Protein AF-M6VGV9-F1 (afdb_monomer)

Secondary structure (DSSP, 8-state):
-------HHHHHHHHHHHS--HHHHHHHHHHHHHHHHTT-HHHHHHHHHHTT-HHHHHHHHHIIIIIS--HHHHHHHHHHHT-HHHHHHHHHHHHHHHHHHH-GGGG-PPP--TTSPP--S--PPPGGG----HHHHHHHHHHHHHTT---

Sequence (151 aa):
MIFFHFSLAQIRKMSESLSMDSKEKAEIIREGNRAFNEGDIRKARDLFIKAEYKDGLIRLGDHFMYEKKMPLLAYGYYKKAGYQKRIDEIFQRMIWAFSQWIGADKFKAQPVDPTAEVPSTPSFPDVSEFQIHPLLRQTALDILKKRGIQI

Foldseek 3Di:
DDDDDDDPVRVVVVVVVVPPDPVNLVVLQVVLVVCVVVVVLVSNVVSCVSSLPLVSLQVNLCCCVPVVVNNVVSLVSCVSSVVVVSVVVSVVVVVVVVCVVVDVVVPPPDPPDPPDDPPPDDPDPDPVPDDDDPVNVVVVVVVCVVVVHDD

Structure (mmCIF, N/CA/C/O backbone):
data_AF-M6VGV9-F1
#
_entry.id   AF-M6VGV9-F1
#
loop_
_atom_site.group_PDB
_atom_site.id
_atom_site.type_symbol
_atom_site.label_atom_id
_atom_site.label_alt_id
_atom_site.label_comp_id
_atom_site.label_asym_id
_atom_site.label_entity_id
_atom_site.label_seq_id
_atom_site.pdbx_PDB_ins_code
_atom_site.Cartn_x
_atom_site.Cartn_y
_atom_site.Cartn_z
_atom_site.occupancy
_atom_site.B_iso_or_equiv
_atom_site.auth_seq_id
_atom_site.auth_comp_id
_atom_site.auth_asym_id
_atom_site.auth_atom_id
_atom_site.pdbx_PDB_model_num
ATOM 1 N N . MET A 1 1 ? -37.573 18.551 -11.737 1.00 37.66 1 MET A N 1
ATOM 2 C CA . MET A 1 1 ? -36.315 18.622 -10.960 1.00 37.66 1 MET A CA 1
ATOM 3 C C . MET A 1 1 ? -36.676 18.747 -9.492 1.00 37.66 1 MET A C 1
ATOM 5 O O . MET A 1 1 ? -37.223 19.771 -9.111 1.00 37.66 1 MET A O 1
ATOM 9 N N . ILE A 1 2 ? -36.458 17.700 -8.695 1.00 39.69 2 ILE A N 1
ATOM 10 C CA . ILE A 1 2 ? -36.692 17.735 -7.245 1.00 39.69 2 ILE A CA 1
ATOM 11 C C . ILE A 1 2 ? -35.384 18.202 -6.601 1.00 39.69 2 ILE A C 1
ATOM 13 O O . ILE A 1 2 ? -34.389 17.482 -6.644 1.00 39.69 2 ILE A O 1
ATOM 17 N N . PHE A 1 3 ? -35.366 19.418 -6.057 1.00 42.91 3 PHE A N 1
ATOM 18 C CA . PHE A 1 3 ? -34.245 19.917 -5.264 1.00 42.91 3 PHE A CA 1
ATOM 19 C C . PHE A 1 3 ? -34.442 19.482 -3.811 1.00 42.91 3 PHE A C 1
ATOM 21 O O . PHE A 1 3 ? -35.328 19.982 -3.122 1.00 42.91 3 PHE A O 1
ATOM 28 N N . PHE A 1 4 ? -33.617 18.547 -3.340 1.00 53.31 4 PHE A N 1
ATOM 29 C CA . PHE A 1 4 ? -33.514 18.244 -1.915 1.00 53.31 4 PHE A CA 1
ATOM 30 C C . PHE A 1 4 ? -32.811 19.409 -1.210 1.00 53.31 4 PHE A C 1
ATOM 32 O O . PHE A 1 4 ? -31.612 19.622 -1.384 1.00 53.31 4 PHE A O 1
ATOM 39 N N . HIS A 1 5 ? -33.566 20.181 -0.432 1.00 56.75 5 HIS A N 1
ATOM 40 C CA . HIS A 1 5 ? -33.044 21.267 0.392 1.00 56.75 5 HIS A CA 1
ATOM 41 C C . HIS A 1 5 ? -32.612 20.688 1.748 1.00 56.75 5 HIS A C 1
ATOM 43 O O . HIS A 1 5 ? -33.437 20.485 2.636 1.00 56.75 5 HIS A O 1
ATOM 49 N N . PHE A 1 6 ? -31.327 20.359 1.901 1.00 61.72 6 PHE A N 1
ATOM 50 C CA . PHE A 1 6 ? -30.774 19.942 3.192 1.00 61.72 6 PHE A CA 1
ATOM 51 C C . PHE A 1 6 ? -30.272 21.160 3.976 1.00 61.72 6 PHE A C 1
ATOM 53 O O . PHE A 1 6 ? -29.516 21.978 3.458 1.00 61.72 6 PHE A O 1
ATOM 60 N N . SER A 1 7 ? -30.688 21.269 5.240 1.00 75.88 7 SER A N 1
ATOM 61 C CA . SER A 1 7 ? -30.245 22.326 6.158 1.00 75.88 7 SER A CA 1
ATOM 62 C C . SER A 1 7 ? -28.753 22.189 6.496 1.00 75.88 7 SER A C 1
ATOM 64 O O . SER A 1 7 ? -28.256 21.078 6.692 1.00 75.88 7 SER A O 1
ATOM 66 N N . LEU A 1 8 ? -28.041 23.316 6.645 1.00 64.94 8 LEU A N 1
ATOM 67 C CA . LEU A 1 8 ? -26.628 23.366 7.058 1.00 64.94 8 LEU A CA 1
ATOM 68 C C . LEU A 1 8 ? -26.349 22.591 8.360 1.00 64.94 8 LEU A C 1
ATOM 70 O O . LEU A 1 8 ? -25.294 21.975 8.494 1.00 64.94 8 LEU A O 1
ATOM 74 N N . ALA A 1 9 ? -27.301 22.563 9.298 1.00 67.38 9 ALA A N 1
ATOM 75 C CA . ALA A 1 9 ? -27.181 21.779 10.531 1.00 67.38 9 ALA A CA 1
ATOM 76 C C . ALA A 1 9 ? -27.208 20.262 10.265 1.00 67.38 9 ALA A C 1
ATOM 78 O O . ALA A 1 9 ? -26.527 19.488 10.934 1.00 67.38 9 ALA A O 1
ATOM 79 N N . GLN A 1 10 ? -27.962 19.841 9.250 1.00 60.53 10 GLN A N 1
ATOM 80 C CA . GLN A 1 10 ? -28.111 18.447 8.836 1.00 60.53 10 GLN A CA 1
ATOM 81 C C . GLN A 1 10 ? -26.867 17.959 8.083 1.00 60.53 10 GLN A C 1
ATOM 83 O O . GLN A 1 10 ? -26.394 16.853 8.330 1.00 60.53 10 GLN A O 1
ATOM 88 N N . ILE A 1 11 ? -26.272 18.829 7.260 1.00 63.31 11 ILE A N 1
ATOM 89 C CA . ILE A 1 11 ? -24.979 18.593 6.599 1.00 63.31 11 ILE A CA 1
ATOM 90 C C . ILE A 1 11 ? -23.855 18.479 7.641 1.00 63.31 11 ILE A C 1
ATOM 92 O O . ILE A 1 11 ? -23.038 17.561 7.575 1.00 63.31 11 ILE A O 1
ATOM 96 N N . ARG A 1 12 ? -23.841 19.360 8.651 1.00 61.09 12 ARG A N 1
ATOM 97 C CA . ARG A 1 12 ? -22.831 19.352 9.720 1.00 61.09 12 ARG A CA 1
ATOM 98 C C . ARG A 1 12 ? -22.923 18.103 10.604 1.00 61.09 12 ARG A C 1
ATOM 100 O O . ARG A 1 12 ? -21.901 17.472 10.850 1.00 61.09 12 ARG A O 1
ATOM 107 N N . LYS A 1 13 ? -24.134 17.676 10.976 1.00 56.91 13 LYS A N 1
ATOM 108 C CA . LYS A 1 13 ? -24.366 16.430 11.730 1.00 56.91 13 LYS A CA 1
ATOM 109 C C . LYS A 1 13 ? -23.975 15.174 10.933 1.00 56.91 13 LYS A C 1
ATOM 111 O O . LYS A 1 13 ? -23.451 14.224 11.506 1.00 56.91 13 LYS A O 1
ATOM 116 N N . MET A 1 14 ? -24.156 15.185 9.608 1.00 56.84 14 MET A N 1
ATOM 117 C CA . MET A 1 14 ? -23.617 14.147 8.716 1.00 56.84 14 MET A CA 1
ATOM 118 C C . MET A 1 14 ? -22.083 14.160 8.682 1.00 56.84 14 MET A C 1
ATOM 120 O O . MET A 1 14 ? -21.478 13.095 8.739 1.00 56.84 14 MET A O 1
ATOM 124 N N . SER A 1 15 ? -21.438 15.331 8.660 1.00 55.16 15 SER A N 1
ATOM 125 C CA . SER A 1 15 ? -19.969 15.423 8.721 1.00 55.16 15 SER A CA 1
ATOM 126 C C . SER A 1 15 ? -19.373 15.007 10.073 1.00 55.16 15 SER A C 1
ATOM 128 O O . SER A 1 15 ? -18.329 14.366 10.093 1.00 55.16 15 SER A O 1
ATOM 130 N N . GLU A 1 16 ? -20.057 15.274 11.190 1.00 51.00 16 GLU A N 1
ATOM 131 C CA . GLU A 1 16 ? -19.659 14.786 12.522 1.00 51.00 16 GLU A CA 1
ATOM 132 C C . GLU A 1 16 ? -19.812 13.265 12.646 1.00 51.00 16 GLU A C 1
ATOM 134 O O . GLU A 1 16 ? -18.984 12.624 13.281 1.00 51.00 16 GLU A O 1
ATOM 139 N N . SER A 1 17 ? -20.798 12.657 11.970 1.00 50.47 17 SER A N 1
ATOM 140 C CA . SER A 1 17 ? -20.890 11.189 11.863 1.00 50.47 17 SER A CA 1
ATOM 141 C C . SER A 1 17 ? -19.785 10.561 10.999 1.00 50.47 17 SER A C 1
ATOM 143 O O . SER A 1 17 ? -19.545 9.359 11.087 1.00 50.47 17 SER A O 1
ATOM 145 N N . LEU A 1 18 ? -19.109 11.363 10.166 1.00 55.31 18 LEU A N 1
ATOM 146 C CA . LEU A 1 18 ? -18.005 10.925 9.305 1.00 55.31 18 LEU A CA 1
ATOM 147 C C . LEU A 1 18 ? -16.634 11.046 9.987 1.00 55.31 18 LEU A C 1
ATOM 149 O O . LEU A 1 18 ? -15.687 10.391 9.550 1.00 55.31 18 LEU A O 1
ATOM 153 N N . SER A 1 19 ? -16.505 11.828 11.064 1.00 59.38 19 SER A N 1
ATOM 154 C CA . SER A 1 19 ? -15.307 11.803 11.904 1.00 59.38 19 SER A CA 1
ATOM 155 C C . SER A 1 19 ? -15.465 10.721 12.969 1.00 59.38 19 SER A C 1
ATOM 157 O O . SER A 1 19 ? -16.077 10.957 14.008 1.00 59.38 19 SER A O 1
ATOM 159 N N . MET A 1 20 ? -14.929 9.526 12.700 1.00 69.56 20 MET A N 1
ATOM 160 C CA . MET A 1 20 ? -14.803 8.474 13.715 1.00 69.56 20 MET A CA 1
ATOM 161 C C . MET A 1 20 ? -14.223 9.046 15.014 1.00 69.56 20 MET A C 1
ATOM 163 O O . MET A 1 20 ? -13.218 9.765 14.975 1.00 69.56 20 MET A O 1
ATOM 167 N N . ASP A 1 21 ? -14.810 8.671 16.151 1.00 81.50 21 ASP A N 1
ATOM 168 C CA . ASP A 1 21 ? -14.255 9.018 17.454 1.00 81.50 21 ASP A CA 1
ATOM 169 C C . ASP A 1 21 ? -12.827 8.462 17.583 1.00 81.50 21 ASP A C 1
ATOM 171 O O . ASP A 1 21 ? -12.512 7.355 17.133 1.00 81.50 21 ASP A O 1
ATOM 175 N N . SER A 1 22 ? -11.934 9.239 18.195 1.00 86.56 22 SER A N 1
ATOM 176 C CA . SER A 1 22 ? -10.513 8.891 18.313 1.00 86.56 22 SER A CA 1
ATOM 177 C C . SER A 1 22 ? -10.320 7.564 19.059 1.00 86.56 22 SER A C 1
ATOM 179 O O . SER A 1 22 ? -9.450 6.760 18.706 1.00 86.56 22 SER A O 1
ATOM 181 N N . LYS A 1 23 ? -11.182 7.289 20.048 1.00 90.88 23 LYS A N 1
ATOM 182 C CA . LYS A 1 23 ? -11.175 6.030 20.796 1.00 90.88 23 LYS A CA 1
ATOM 183 C C . LYS A 1 23 ? -11.631 4.856 19.931 1.00 90.88 23 LYS A C 1
ATOM 185 O O . LYS A 1 23 ? -10.945 3.837 19.897 1.00 90.88 23 LYS A O 1
ATOM 190 N N . GLU A 1 24 ? -12.717 5.022 19.178 1.00 93.00 24 GLU A N 1
ATOM 191 C CA . GLU A 1 24 ? -13.196 4.006 18.232 1.00 93.00 24 GLU A CA 1
ATOM 192 C C . GLU A 1 24 ? -12.118 3.685 17.186 1.00 93.00 24 GLU A C 1
ATOM 194 O O . GLU A 1 24 ? -11.806 2.523 16.926 1.00 93.00 24 GLU A O 1
ATOM 199 N N . LYS A 1 25 ? -11.455 4.711 16.637 1.00 94.50 25 LYS A N 1
ATOM 200 C CA . LYS A 1 25 ? -10.343 4.529 15.695 1.00 94.50 25 LYS A CA 1
ATOM 201 C C . LYS A 1 25 ? -9.191 3.737 16.311 1.00 94.50 25 LYS A C 1
ATOM 203 O O . LYS A 1 25 ? -8.648 2.848 15.654 1.00 94.50 25 LYS A O 1
ATOM 208 N N . ALA A 1 26 ? -8.829 4.018 17.562 1.00 96.12 26 ALA A N 1
ATOM 209 C CA . ALA A 1 26 ? -7.786 3.276 18.264 1.00 96.12 26 ALA A CA 1
ATOM 210 C C . ALA A 1 26 ? -8.163 1.798 18.484 1.00 96.12 26 ALA A C 1
ATOM 212 O O . ALA A 1 26 ? -7.312 0.919 18.330 1.00 96.12 26 ALA A O 1
ATOM 213 N N . GLU A 1 27 ? -9.425 1.508 18.803 1.00 97.12 27 GLU A N 1
ATOM 214 C CA . GLU A 1 27 ? -9.932 0.139 18.951 1.00 97.12 27 GLU A CA 1
ATOM 215 C C . GLU A 1 27 ? -9.893 -0.627 17.619 1.00 97.12 27 GLU A C 1
ATOM 217 O O . GLU A 1 27 ? -9.372 -1.745 17.576 1.00 97.12 27 GLU A O 1
ATOM 222 N N . ILE A 1 28 ? -10.315 0.003 16.515 1.00 97.56 28 ILE A N 1
ATOM 223 C CA . ILE A 1 28 ? -10.219 -0.580 15.166 1.00 97.56 28 ILE A CA 1
ATOM 224 C C . ILE A 1 28 ? -8.766 -0.874 14.786 1.00 97.56 28 ILE A C 1
ATOM 226 O O . ILE A 1 28 ? -8.474 -1.942 14.247 1.00 97.56 28 ILE A O 1
ATOM 230 N N . ILE A 1 29 ? -7.836 0.038 15.086 1.00 98.00 29 ILE A N 1
ATOM 231 C CA . ILE A 1 29 ? -6.408 -0.169 14.812 1.00 98.00 29 ILE A CA 1
ATOM 232 C C . ILE A 1 29 ? -5.861 -1.357 15.612 1.00 98.00 29 ILE A C 1
ATOM 234 O O . ILE A 1 29 ? -5.129 -2.179 15.060 1.00 98.00 29 ILE A O 1
ATOM 238 N N . ARG A 1 30 ? -6.226 -1.491 16.894 1.00 98.31 30 ARG A N 1
ATOM 239 C CA . ARG A 1 30 ? -5.800 -2.628 17.730 1.00 98.31 30 ARG A CA 1
ATOM 240 C C . ARG A 1 30 ? -6.317 -3.957 17.189 1.00 98.31 30 ARG A C 1
ATOM 242 O O . ARG A 1 30 ? -5.543 -4.908 17.102 1.00 98.31 30 ARG A O 1
ATOM 249 N N . GLU A 1 31 ? -7.588 -4.011 16.801 1.00 98.50 31 GLU A N 1
ATOM 250 C CA . GLU A 1 31 ? -8.176 -5.202 16.183 1.00 98.50 31 GLU A CA 1
ATOM 251 C C . GLU A 1 31 ? -7.509 -5.526 14.841 1.00 98.50 31 GLU A C 1
ATOM 253 O O . GLU A 1 31 ? -7.183 -6.681 14.581 1.00 98.50 31 GLU A O 1
ATOM 258 N N . GLY A 1 32 ? -7.231 -4.512 14.016 1.00 98.50 32 GLY A N 1
ATOM 259 C CA . GLY A 1 32 ? -6.545 -4.691 12.736 1.00 98.50 32 GLY A CA 1
ATOM 260 C C . GLY A 1 32 ? -5.129 -5.235 12.910 1.00 98.50 32 GLY A C 1
ATOM 261 O O . GLY A 1 32 ? -4.725 -6.151 12.198 1.00 98.50 32 GLY A O 1
ATOM 262 N N . ASN A 1 33 ? -4.397 -4.728 13.904 1.00 98.62 33 ASN A N 1
ATOM 263 C CA . ASN A 1 33 ? -3.059 -5.212 14.237 1.00 98.62 33 ASN A CA 1
ATOM 264 C C . ASN A 1 33 ? -3.080 -6.665 14.724 1.00 98.62 33 ASN A C 1
ATOM 266 O O . ASN A 1 33 ? -2.222 -7.447 14.319 1.00 98.62 33 ASN A O 1
ATOM 270 N N . ARG A 1 34 ? -4.063 -7.036 15.554 1.00 98.69 34 ARG A N 1
ATOM 271 C CA . ARG A 1 34 ? -4.270 -8.424 15.988 1.00 98.69 34 ARG A CA 1
ATOM 272 C C . ARG A 1 34 ? -4.549 -9.336 14.793 1.00 98.69 34 ARG A C 1
ATOM 274 O O . ARG A 1 34 ? -3.797 -10.283 14.591 1.00 98.69 34 ARG A O 1
ATOM 281 N N . ALA A 1 35 ? -5.536 -8.996 13.963 1.00 98.69 35 ALA A N 1
ATOM 282 C CA . ALA A 1 35 ? -5.888 -9.774 12.776 1.00 98.69 35 ALA A CA 1
ATOM 283 C C . ALA A 1 35 ? -4.693 -9.950 11.822 1.00 98.69 35 ALA A C 1
ATOM 285 O O . ALA A 1 35 ? -4.461 -11.041 11.310 1.00 98.69 35 ALA A O 1
ATOM 286 N N . PHE A 1 36 ? -3.888 -8.898 11.625 1.00 98.50 36 PHE A N 1
ATOM 287 C CA . PHE A 1 36 ? -2.687 -8.980 10.795 1.00 98.50 36 PHE A CA 1
ATOM 288 C C . PHE A 1 36 ? -1.667 -9.963 11.375 1.00 98.50 36 PHE A C 1
ATOM 290 O O . PHE A 1 36 ? -1.120 -10.783 10.644 1.00 98.50 36 PHE A O 1
ATOM 297 N N . ASN A 1 37 ? -1.409 -9.886 12.683 1.00 98.19 37 ASN A N 1
ATOM 298 C CA . ASN A 1 37 ? -0.451 -10.762 13.358 1.00 98.19 37 ASN A CA 1
ATOM 299 C C . ASN A 1 37 ? -0.913 -12.231 13.372 1.00 98.19 37 ASN A C 1
ATOM 301 O O . ASN A 1 37 ? -0.078 -13.128 13.347 1.00 98.19 37 ASN A O 1
ATOM 305 N N . GLU A 1 38 ? -2.224 -12.474 13.376 1.00 98.25 38 GLU A N 1
ATOM 306 C CA . GLU A 1 38 ? -2.837 -13.806 13.255 1.00 98.25 38 GLU A CA 1
ATOM 307 C C . GLU A 1 38 ? -2.844 -14.337 11.807 1.00 98.25 38 GLU A C 1
ATOM 309 O O . GLU A 1 38 ? -3.191 -15.491 11.569 1.00 98.25 38 GLU A O 1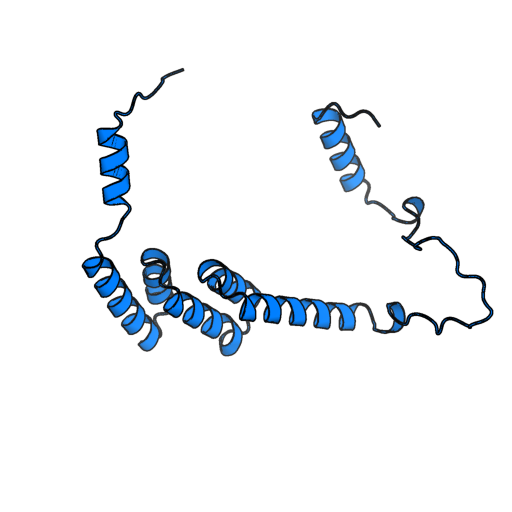
ATOM 314 N N . GLY A 1 39 ? -2.456 -13.514 10.828 1.00 97.50 39 GLY A N 1
ATOM 315 C CA . GLY A 1 39 ? -2.452 -13.874 9.410 1.00 97.50 39 GLY A CA 1
ATOM 316 C C . GLY A 1 39 ? -3.802 -13.700 8.707 1.00 97.50 39 GLY A C 1
ATOM 317 O O . GLY A 1 39 ? -3.908 -14.001 7.515 1.00 97.50 39 GLY A O 1
ATOM 318 N N . ASP A 1 40 ? -4.823 -13.158 9.378 1.00 98.31 40 ASP A N 1
ATOM 319 C CA . ASP A 1 40 ? -6.081 -12.758 8.742 1.00 98.31 40 ASP A CA 1
ATOM 320 C C . ASP A 1 40 ? -5.916 -11.407 8.027 1.00 98.31 40 ASP A C 1
ATOM 322 O O . ASP A 1 40 ? -6.396 -10.343 8.438 1.00 98.31 40 ASP A O 1
ATOM 326 N N . ILE A 1 41 ? -5.199 -11.464 6.904 1.00 98.00 41 ILE A N 1
ATOM 327 C CA . ILE A 1 41 ? -4.871 -10.300 6.078 1.00 98.00 41 ILE A CA 1
ATOM 328 C C . ILE A 1 41 ? -6.134 -9.622 5.528 1.00 98.00 41 ILE A C 1
ATOM 330 O O . ILE A 1 41 ? -6.147 -8.403 5.346 1.00 98.00 41 ILE A O 1
ATOM 334 N N . ARG A 1 42 ? -7.214 -10.378 5.275 1.00 97.88 42 ARG A N 1
ATOM 335 C CA . ARG A 1 42 ? -8.474 -9.817 4.757 1.00 97.88 42 ARG A CA 1
ATOM 336 C C . ARG A 1 42 ? -9.136 -8.929 5.802 1.00 97.88 42 ARG A C 1
ATOM 338 O O . ARG A 1 42 ? -9.452 -7.781 5.498 1.00 97.88 42 ARG A O 1
ATOM 345 N N . LYS A 1 43 ? -9.279 -9.427 7.031 1.00 98.50 43 LYS A N 1
ATOM 346 C CA . LYS A 1 43 ? -9.849 -8.651 8.134 1.00 98.50 43 LYS A CA 1
ATOM 347 C C . LYS A 1 43 ? -8.975 -7.451 8.490 1.00 98.50 43 LYS A C 1
ATOM 349 O O . LYS A 1 43 ? -9.491 -6.343 8.634 1.00 98.50 43 LYS A O 1
ATOM 354 N N . ALA A 1 44 ? -7.655 -7.636 8.557 1.00 98.69 44 ALA A N 1
ATOM 355 C CA . ALA A 1 44 ? -6.716 -6.542 8.806 1.00 98.69 44 ALA A CA 1
ATOM 356 C C . ALA A 1 44 ? -6.850 -5.419 7.767 1.00 98.69 44 ALA A C 1
ATOM 358 O O . ALA A 1 44 ? -6.910 -4.242 8.122 1.00 98.69 44 ALA A O 1
ATOM 359 N N . ARG A 1 45 ? -6.968 -5.780 6.483 1.00 98.31 45 ARG A N 1
ATOM 360 C CA . ARG A 1 45 ? -7.206 -4.836 5.386 1.00 98.31 45 ARG A CA 1
ATOM 361 C C . ARG A 1 45 ? -8.450 -3.998 5.600 1.00 98.31 45 ARG A C 1
ATOM 363 O O . ARG A 1 45 ? -8.368 -2.774 5.502 1.00 98.31 45 ARG A O 1
ATOM 370 N N . ASP A 1 46 ? -9.577 -4.634 5.878 1.00 98.31 46 ASP A N 1
ATOM 371 C CA . ASP A 1 46 ? -10.847 -3.924 6.001 1.00 98.31 46 ASP A CA 1
ATOM 372 C C . ASP A 1 46 ? -10.799 -2.935 7.182 1.00 98.31 46 ASP A C 1
ATOM 374 O O . ASP A 1 46 ? -11.225 -1.784 7.054 1.00 98.31 46 ASP A O 1
ATOM 378 N N . LEU A 1 47 ? -10.160 -3.330 8.290 1.00 98.38 47 LEU A N 1
ATOM 379 C CA . LEU A 1 47 ? -9.959 -2.483 9.470 1.00 98.38 47 LEU A CA 1
ATOM 380 C C . LEU A 1 47 ? -8.985 -1.322 9.209 1.00 98.38 47 LEU A C 1
ATOM 382 O O . LEU A 1 47 ? -9.286 -0.179 9.556 1.00 98.38 47 LEU A O 1
ATOM 386 N N . PHE A 1 48 ? -7.844 -1.565 8.558 1.00 98.38 48 PHE A N 1
ATOM 387 C CA . PHE A 1 48 ? -6.869 -0.512 8.245 1.00 98.38 48 PHE A CA 1
ATOM 388 C C . PHE A 1 48 ? -7.394 0.499 7.227 1.00 98.38 48 PHE A C 1
ATOM 390 O O . PHE A 1 48 ? -7.119 1.694 7.358 1.00 98.38 48 PHE A O 1
ATOM 397 N N . ILE A 1 49 ? -8.173 0.048 6.238 1.00 97.25 49 ILE A N 1
ATOM 398 C CA . ILE A 1 49 ? -8.838 0.938 5.283 1.00 97.25 49 ILE A CA 1
ATOM 399 C C . ILE A 1 49 ? -9.884 1.791 5.999 1.00 97.25 49 ILE A C 1
ATOM 401 O O . ILE A 1 49 ? -9.882 3.004 5.785 1.00 97.25 49 ILE A O 1
ATOM 405 N N . LYS A 1 50 ? -10.722 1.183 6.854 1.00 96.38 50 LYS A N 1
ATOM 406 C CA . LYS A 1 50 ? -11.754 1.890 7.628 1.00 96.38 50 LYS A CA 1
ATOM 407 C C . LYS A 1 50 ? -11.152 2.951 8.552 1.00 96.38 50 LYS A C 1
ATOM 409 O O . LYS A 1 50 ? -11.661 4.061 8.609 1.00 96.38 50 LYS A O 1
ATOM 414 N N . ALA A 1 51 ? -10.053 2.633 9.235 1.00 96.38 51 ALA A N 1
ATOM 415 C CA . ALA A 1 51 ? -9.372 3.569 10.130 1.00 96.38 51 ALA A CA 1
ATOM 416 C C . ALA A 1 51 ? -8.456 4.576 9.409 1.00 96.38 51 ALA A C 1
ATOM 418 O O . ALA A 1 51 ? -7.900 5.462 10.062 1.00 96.38 51 ALA A O 1
ATOM 419 N N . GLU A 1 52 ? -8.234 4.430 8.099 1.00 95.81 52 GLU A N 1
ATOM 420 C CA . GLU A 1 52 ? -7.201 5.160 7.346 1.00 95.81 52 GLU A CA 1
ATOM 421 C C . GLU A 1 52 ? -5.827 5.118 8.042 1.00 95.81 52 GLU A C 1
ATOM 423 O O . GLU A 1 52 ? -5.108 6.115 8.161 1.00 95.81 52 GLU A O 1
ATOM 428 N N . TYR A 1 53 ? -5.475 3.944 8.569 1.00 97.62 53 TYR A N 1
ATOM 429 C CA . TYR A 1 53 ? -4.272 3.757 9.368 1.00 97.62 53 TYR A CA 1
ATOM 430 C C . TYR A 1 53 ? -3.051 3.567 8.467 1.00 97.62 53 TYR A C 1
ATOM 432 O O . TYR A 1 53 ? -2.814 2.483 7.937 1.00 97.62 53 TYR A O 1
ATOM 440 N N . LYS A 1 54 ? -2.273 4.641 8.288 1.00 98.25 54 LYS A N 1
ATOM 441 C CA . LYS A 1 54 ? -1.134 4.684 7.354 1.00 98.25 54 LYS A CA 1
ATOM 442 C C . LYS A 1 54 ? -0.128 3.551 7.564 1.00 98.25 54 LYS A C 1
ATOM 444 O O . LYS A 1 54 ? 0.248 2.912 6.590 1.00 98.25 54 LYS A O 1
ATOM 449 N N . ASP A 1 55 ? 0.270 3.280 8.804 1.00 98.38 55 ASP A N 1
ATOM 450 C CA . ASP A 1 55 ? 1.240 2.220 9.109 1.00 98.38 55 ASP A CA 1
ATOM 451 C C . ASP A 1 55 ? 0.700 0.826 8.744 1.00 98.38 55 ASP A C 1
ATOM 453 O O . ASP A 1 55 ? 1.359 0.064 8.041 1.00 98.38 55 ASP A O 1
ATOM 457 N N . GLY A 1 56 ? -0.558 0.533 9.093 1.00 98.38 56 GLY A N 1
ATOM 458 C CA . GLY A 1 56 ? -1.220 -0.710 8.688 1.00 98.38 56 GLY A CA 1
ATOM 459 C C . GLY A 1 56 ? -1.330 -0.870 7.167 1.00 98.38 56 GLY A C 1
ATOM 460 O O . GLY A 1 56 ? -1.115 -1.959 6.635 1.00 98.38 56 GLY A O 1
ATOM 461 N N . LEU A 1 57 ? -1.601 0.219 6.440 1.00 98.75 57 LEU A N 1
ATOM 462 C CA . LEU A 1 57 ? -1.599 0.219 4.974 1.00 98.75 57 LEU A CA 1
ATOM 463 C C . LEU A 1 57 ? -0.195 -0.044 4.405 1.00 98.75 57 LEU A C 1
ATOM 465 O O . LEU A 1 57 ? -0.070 -0.798 3.444 1.00 98.75 57 LEU A O 1
ATOM 469 N N . ILE A 1 58 ? 0.863 0.509 5.005 1.00 98.75 58 ILE A N 1
ATOM 470 C CA . ILE A 1 58 ? 2.249 0.215 4.607 1.00 98.75 58 ILE A CA 1
ATOM 471 C C . ILE A 1 58 ? 2.572 -1.264 4.847 1.00 98.75 58 ILE A C 1
ATOM 473 O O . ILE A 1 58 ? 3.091 -1.908 3.940 1.00 98.75 58 ILE A O 1
ATOM 477 N N . ARG A 1 59 ? 2.186 -1.833 5.997 1.00 98.44 59 ARG A N 1
ATOM 478 C CA . ARG A 1 59 ? 2.375 -3.264 6.310 1.00 98.44 59 ARG A CA 1
ATOM 479 C C . ARG A 1 59 ? 1.658 -4.185 5.323 1.00 98.44 59 ARG A C 1
ATOM 481 O O . ARG A 1 59 ? 2.226 -5.188 4.901 1.00 98.44 59 ARG A O 1
ATOM 488 N N . LEU A 1 60 ? 0.434 -3.843 4.915 1.00 98.62 60 LEU A N 1
ATOM 489 C CA . LEU A 1 60 ? -0.260 -4.557 3.836 1.00 98.62 60 LEU A CA 1
ATOM 490 C C . LEU A 1 60 ? 0.479 -4.426 2.507 1.00 98.62 60 LEU A C 1
ATOM 492 O O . LEU A 1 60 ? 0.633 -5.415 1.795 1.00 98.62 60 LEU A O 1
ATOM 496 N N . GLY A 1 61 ? 0.947 -3.219 2.184 1.00 98.50 61 GLY A N 1
ATOM 497 C CA . GLY A 1 61 ? 1.789 -2.977 1.019 1.00 98.50 61 GLY A CA 1
ATOM 498 C C . GLY A 1 61 ? 3.010 -3.895 1.012 1.00 98.50 61 GLY A C 1
ATOM 499 O O . GLY A 1 61 ? 3.214 -4.610 0.037 1.00 98.50 61 GLY A O 1
ATOM 500 N N . ASP A 1 62 ? 3.753 -3.955 2.117 1.00 98.44 62 ASP A N 1
ATOM 501 C CA . ASP A 1 62 ? 4.946 -4.793 2.260 1.00 98.44 62 ASP A CA 1
ATOM 502 C C . ASP A 1 62 ? 4.617 -6.293 2.159 1.00 98.44 62 ASP A C 1
ATOM 504 O O . ASP A 1 62 ? 5.317 -7.020 1.450 1.00 98.44 62 ASP A O 1
ATOM 508 N N . HIS A 1 63 ? 3.514 -6.749 2.764 1.00 98.38 63 HIS A N 1
ATOM 509 C CA . HIS A 1 63 ? 3.032 -8.127 2.624 1.00 98.38 63 HIS A CA 1
ATOM 510 C C . HIS A 1 63 ? 2.800 -8.495 1.149 1.00 98.38 63 HIS A C 1
ATOM 512 O O . HIS A 1 63 ? 3.308 -9.502 0.645 1.00 98.38 63 HIS A O 1
ATOM 518 N N . 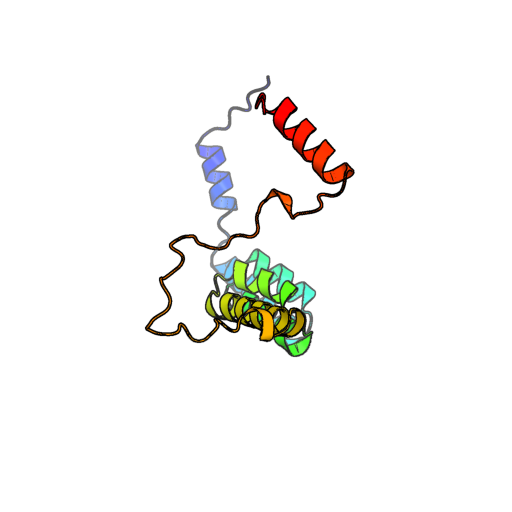PHE A 1 64 ? 2.071 -7.659 0.404 1.00 98.31 64 PHE A N 1
ATOM 519 C CA . PHE A 1 64 ? 1.824 -7.925 -1.013 1.00 98.31 64 PHE A CA 1
ATOM 520 C C . PHE A 1 64 ? 3.076 -7.751 -1.877 1.00 98.31 64 PHE A C 1
ATOM 522 O O . PHE A 1 64 ? 3.267 -8.519 -2.819 1.00 98.31 64 PHE A O 1
ATOM 529 N N . MET A 1 65 ? 3.943 -6.793 -1.555 1.00 97.88 65 MET A N 1
ATOM 530 C CA . MET A 1 65 ? 5.173 -6.512 -2.293 1.00 97.88 65 MET A CA 1
ATOM 531 C C . MET A 1 65 ? 6.169 -7.668 -2.180 1.00 97.88 65 MET A C 1
ATOM 533 O O . MET A 1 65 ? 6.650 -8.168 -3.196 1.00 97.88 65 MET A O 1
ATOM 537 N N . TYR A 1 66 ? 6.471 -8.098 -0.955 1.00 97.19 66 TYR A N 1
ATOM 538 C CA . TYR A 1 66 ? 7.596 -8.990 -0.680 1.00 97.19 66 TYR A CA 1
ATOM 539 C C . TYR A 1 66 ? 7.172 -10.444 -0.492 1.00 97.19 66 TYR A C 1
ATOM 541 O O . TYR A 1 66 ? 7.799 -11.333 -1.067 1.00 97.19 66 TYR A O 1
ATOM 549 N N . GLU A 1 67 ? 6.092 -10.707 0.247 1.00 96.50 67 GLU A N 1
ATOM 550 C CA . GLU A 1 67 ? 5.655 -12.085 0.501 1.00 96.50 67 GLU A CA 1
ATOM 551 C C . GLU A 1 67 ? 4.871 -12.653 -0.684 1.00 96.50 67 GLU A C 1
ATOM 553 O O . GLU A 1 67 ? 5.106 -13.786 -1.106 1.00 96.50 67 GLU A O 1
ATOM 558 N N . LYS A 1 68 ? 3.944 -11.868 -1.250 1.00 97.38 68 LYS A N 1
ATOM 559 C CA . LYS A 1 68 ? 3.115 -12.311 -2.388 1.00 97.38 68 LYS A CA 1
ATOM 560 C C . LYS A 1 68 ? 3.706 -11.981 -3.754 1.00 97.38 68 LYS A C 1
ATOM 562 O O . LYS A 1 68 ? 3.218 -12.518 -4.744 1.00 97.38 68 LYS A O 1
ATOM 567 N N . LYS A 1 69 ? 4.746 -11.141 -3.819 1.00 97.00 69 LYS A N 1
ATOM 568 C CA . LYS A 1 69 ? 5.385 -10.697 -5.073 1.00 97.00 69 LYS A CA 1
ATOM 569 C C . LYS A 1 69 ? 4.386 -10.045 -6.044 1.00 97.00 69 LYS A C 1
ATOM 571 O O . LYS A 1 69 ? 4.457 -10.236 -7.254 1.00 97.00 69 LYS A O 1
ATOM 576 N N . MET A 1 70 ? 3.447 -9.268 -5.503 1.00 97.56 70 MET A N 1
ATOM 577 C CA . MET A 1 70 ? 2.380 -8.561 -6.221 1.00 97.56 70 MET A CA 1
ATOM 578 C C . MET A 1 70 ? 2.565 -7.034 -6.110 1.00 97.56 70 MET A C 1
ATOM 580 O O . MET A 1 70 ? 1.782 -6.360 -5.432 1.00 97.56 70 MET A O 1
ATOM 584 N N . PRO A 1 71 ? 3.577 -6.448 -6.780 1.00 96.44 71 PRO A N 1
ATOM 585 C CA . PRO A 1 71 ? 3.918 -5.028 -6.643 1.00 96.44 71 PRO A CA 1
ATOM 586 C C . PRO A 1 71 ? 2.789 -4.080 -7.074 1.00 96.44 71 PRO A C 1
ATOM 588 O O . PRO A 1 71 ? 2.593 -3.033 -6.464 1.00 96.44 71 PRO A O 1
ATOM 591 N N . LEU A 1 72 ? 1.991 -4.453 -8.081 1.00 96.25 72 LEU A N 1
ATOM 592 C CA . LEU A 1 72 ? 0.858 -3.633 -8.532 1.00 96.25 72 LEU A CA 1
ATOM 593 C C . LEU A 1 72 ? -0.269 -3.563 -7.493 1.00 96.25 72 LEU A C 1
ATOM 595 O O . LEU A 1 72 ? -0.928 -2.534 -7.362 1.00 96.25 72 LEU A O 1
ATOM 599 N N . LEU A 1 73 ? -0.472 -4.636 -6.725 1.00 97.06 73 LEU A N 1
ATOM 600 C CA . LEU A 1 73 ? -1.436 -4.634 -5.629 1.00 97.06 73 LEU A CA 1
ATOM 601 C C . LEU A 1 73 ? -0.895 -3.835 -4.435 1.00 97.06 73 LEU A C 1
ATOM 603 O O . LEU A 1 73 ? -1.621 -3.031 -3.852 1.00 97.06 73 LEU A O 1
ATOM 607 N N . ALA A 1 74 ? 0.395 -3.992 -4.124 1.00 98.38 74 ALA A N 1
ATOM 608 C CA . ALA A 1 74 ? 1.083 -3.218 -3.092 1.00 98.38 74 ALA A CA 1
ATOM 609 C C . ALA A 1 74 ? 1.020 -1.700 -3.348 1.00 98.38 74 ALA A C 1
ATOM 611 O O . ALA A 1 74 ? 0.767 -0.929 -2.420 1.00 98.38 74 ALA A O 1
ATOM 612 N N . TYR A 1 75 ? 1.158 -1.274 -4.612 1.00 98.31 75 TYR A N 1
ATOM 613 C CA . TYR A 1 75 ? 1.034 0.128 -5.030 1.00 98.31 75 TYR A CA 1
ATOM 614 C C . TYR A 1 75 ? -0.251 0.789 -4.511 1.00 98.31 75 TYR A C 1
ATOM 616 O O . TYR A 1 75 ? -0.198 1.915 -4.013 1.00 98.31 75 TYR A O 1
ATOM 624 N N . GLY A 1 76 ? -1.394 0.096 -4.572 1.00 97.62 76 GLY A N 1
ATOM 625 C CA . GLY A 1 76 ? -2.672 0.637 -4.099 1.00 97.62 76 GLY A CA 1
ATOM 626 C C . GLY A 1 76 ? -2.643 1.011 -2.613 1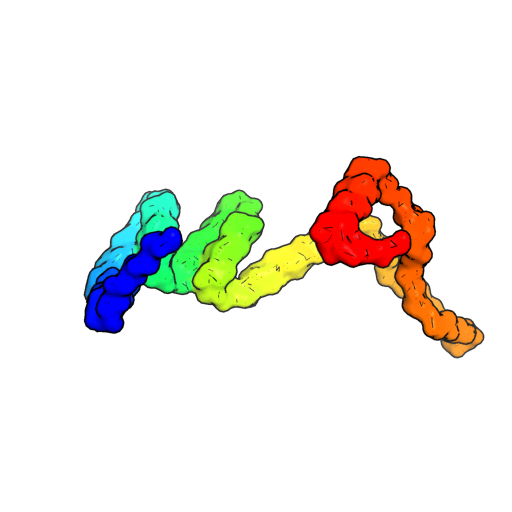.00 97.62 76 GLY A C 1
ATOM 627 O O . GLY A 1 76 ? -3.127 2.079 -2.229 1.00 97.62 76 GLY A O 1
ATOM 628 N N . TYR A 1 77 ? -2.009 0.177 -1.786 1.00 98.50 77 TYR A N 1
ATOM 629 C CA . TYR A 1 77 ? -1.871 0.430 -0.353 1.00 98.50 77 TYR A CA 1
ATOM 630 C C . TYR A 1 77 ? -0.868 1.543 -0.052 1.00 98.50 77 TYR A C 1
ATOM 632 O O . TYR A 1 77 ? -1.185 2.448 0.722 1.00 98.50 77 TYR A O 1
ATOM 640 N N . TYR A 1 78 ? 0.297 1.546 -0.709 1.00 98.62 78 TYR A N 1
ATOM 641 C CA . TYR A 1 78 ? 1.280 2.621 -0.543 1.00 98.62 78 TYR A CA 1
ATOM 642 C C . TYR A 1 78 ? 0.723 3.977 -0.972 1.00 98.62 78 TYR A C 1
ATOM 644 O O . TYR A 1 78 ? 0.925 4.970 -0.273 1.00 98.62 78 TYR A O 1
ATOM 652 N N . LYS A 1 79 ? -0.048 4.021 -2.064 1.00 98.31 79 LYS A N 1
ATOM 653 C CA . LYS A 1 79 ? -0.747 5.230 -2.506 1.00 98.31 79 LYS A CA 1
ATOM 654 C C . LYS A 1 79 ? -1.726 5.730 -1.448 1.00 98.31 79 LYS A C 1
ATOM 656 O O . LYS A 1 79 ? -1.695 6.913 -1.122 1.00 98.31 79 LYS A O 1
ATOM 661 N N . LYS A 1 80 ? -2.550 4.847 -0.869 1.00 97.75 80 LYS A N 1
ATOM 662 C CA . LYS A 1 80 ? -3.501 5.227 0.193 1.00 97.75 80 LYS A CA 1
ATOM 663 C C . LYS A 1 80 ? -2.792 5.706 1.467 1.00 97.75 80 LYS A C 1
ATOM 665 O O . LYS A 1 80 ? -3.297 6.596 2.142 1.00 97.75 80 LYS A O 1
ATOM 670 N N . ALA A 1 81 ? -1.618 5.156 1.776 1.00 98.12 81 ALA A N 1
ATOM 671 C CA . ALA A 1 81 ? -0.791 5.594 2.900 1.00 98.12 81 ALA A CA 1
ATOM 672 C C . ALA A 1 81 ? -0.015 6.901 2.632 1.00 98.12 81 ALA A C 1
ATOM 674 O O . ALA A 1 81 ? 0.486 7.514 3.577 1.00 98.12 81 ALA A O 1
ATOM 675 N N . GLY A 1 82 ? 0.102 7.326 1.368 1.00 97.94 82 GLY A N 1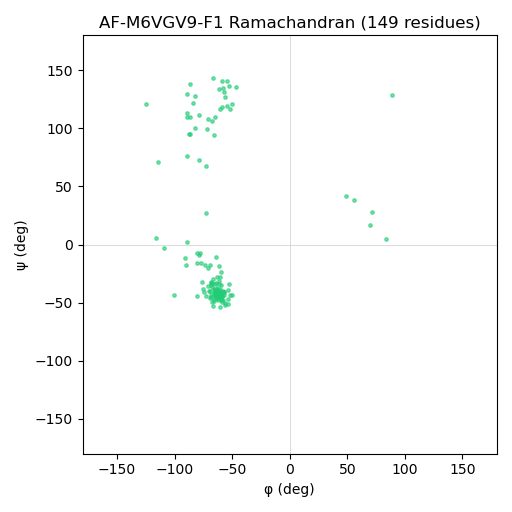
ATOM 676 C CA . GLY A 1 82 ? 0.972 8.430 0.953 1.00 97.94 82 GLY A CA 1
ATOM 677 C C . GLY A 1 82 ? 2.463 8.081 1.019 1.00 97.94 82 GLY A C 1
ATOM 678 O O . GLY A 1 82 ? 3.289 8.960 1.259 1.00 97.94 82 GLY A O 1
ATOM 679 N N . TYR A 1 83 ? 2.827 6.804 0.856 1.00 98.25 83 TYR A N 1
ATOM 680 C CA . TYR A 1 83 ? 4.204 6.341 1.018 1.00 98.25 83 TYR A CA 1
ATOM 681 C C . TYR A 1 83 ? 5.006 6.419 -0.290 1.00 98.25 83 TYR A C 1
ATOM 683 O O . TYR A 1 83 ? 5.258 5.412 -0.955 1.00 98.25 83 TYR A O 1
ATOM 691 N N . GLN A 1 84 ? 5.417 7.640 -0.649 1.00 97.94 84 GLN A N 1
ATOM 692 C CA . GLN A 1 84 ? 6.027 7.947 -1.949 1.00 97.94 84 GLN A CA 1
ATOM 693 C C . GLN A 1 84 ? 7.283 7.119 -2.252 1.00 97.94 84 GLN A C 1
ATOM 695 O O . GLN A 1 84 ? 7.412 6.587 -3.348 1.00 97.94 84 GLN A O 1
ATOM 700 N N . LYS A 1 85 ? 8.150 6.899 -1.255 1.00 97.81 85 LYS A N 1
ATOM 701 C CA . LYS A 1 85 ? 9.387 6.117 -1.416 1.00 97.81 85 LYS A CA 1
ATOM 702 C C . LYS A 1 85 ? 9.149 4.736 -2.048 1.00 97.81 85 LYS A C 1
ATOM 704 O O . LYS A 1 85 ? 9.908 4.323 -2.918 1.00 97.81 85 LYS A O 1
ATOM 709 N N . ARG A 1 86 ? 8.105 4.013 -1.621 1.00 96.88 86 ARG A N 1
ATOM 710 C CA . ARG A 1 86 ? 7.773 2.685 -2.175 1.00 96.88 86 ARG A CA 1
ATOM 711 C C . ARG A 1 86 ? 7.114 2.766 -3.544 1.00 96.88 86 ARG A C 1
ATOM 713 O O . ARG A 1 86 ? 7.308 1.878 -4.367 1.00 96.88 86 ARG A O 1
ATOM 720 N N . ILE A 1 87 ? 6.346 3.824 -3.791 1.00 98.25 87 ILE A N 1
ATOM 721 C CA . ILE A 1 87 ? 5.751 4.086 -5.104 1.00 98.25 87 ILE A CA 1
ATOM 722 C C . ILE A 1 87 ? 6.859 4.301 -6.139 1.00 98.25 87 ILE A C 1
ATOM 724 O O . ILE A 1 87 ? 6.839 3.657 -7.188 1.00 98.25 87 ILE A O 1
ATOM 728 N N . ASP A 1 88 ? 7.847 5.133 -5.811 1.00 98.00 88 ASP A N 1
ATOM 729 C CA . ASP A 1 88 ? 8.993 5.408 -6.678 1.00 98.00 88 ASP A CA 1
ATOM 730 C C . ASP A 1 88 ? 9.805 4.136 -6.937 1.00 98.00 88 ASP A C 1
ATOM 732 O O . ASP A 1 88 ? 10.181 3.864 -8.074 1.00 98.00 88 ASP A O 1
ATOM 736 N N . GLU A 1 89 ? 10.008 3.305 -5.910 1.00 97.19 89 GLU A N 1
ATOM 737 C CA . GLU A 1 89 ? 10.688 2.014 -6.045 1.00 97.19 89 GLU A 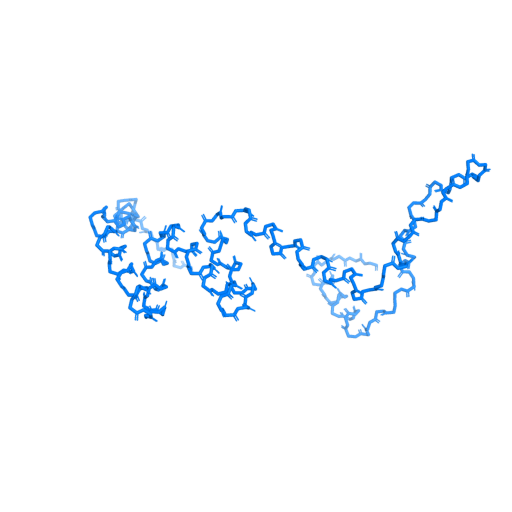CA 1
ATOM 738 C C . GLU A 1 89 ? 9.964 1.077 -7.031 1.00 97.19 89 GLU A C 1
ATOM 740 O O . GLU A 1 89 ? 10.602 0.471 -7.895 1.00 97.19 89 GLU A O 1
ATOM 745 N N . ILE A 1 90 ? 8.634 0.961 -6.939 1.00 97.56 90 ILE A N 1
ATOM 746 C CA . ILE A 1 90 ? 7.839 0.160 -7.884 1.00 97.56 90 ILE A CA 1
ATOM 747 C C . ILE A 1 90 ? 7.984 0.724 -9.301 1.00 97.56 90 ILE A C 1
ATOM 749 O O . ILE A 1 90 ? 8.205 -0.035 -10.245 1.00 97.56 90 ILE A O 1
ATOM 753 N N . PHE A 1 91 ? 7.904 2.046 -9.455 1.00 97.38 91 PHE A N 1
ATOM 754 C CA . PHE A 1 91 ? 8.026 2.709 -10.750 1.00 97.38 91 PHE A CA 1
ATOM 755 C C . PHE A 1 91 ? 9.402 2.499 -11.392 1.00 97.38 91 PHE A C 1
ATOM 757 O O . PHE A 1 91 ? 9.483 2.100 -12.554 1.00 97.38 91 PHE A O 1
ATOM 764 N N . GLN A 1 92 ? 10.480 2.659 -10.623 1.00 96.75 92 GLN A N 1
ATOM 765 C CA . GLN A 1 92 ? 11.847 2.401 -11.077 1.00 96.75 92 GLN A CA 1
ATOM 766 C C . GLN A 1 92 ? 12.039 0.947 -11.520 1.00 96.75 92 GLN A C 1
ATOM 768 O O . GLN A 1 92 ? 12.621 0.703 -12.575 1.00 96.75 92 GLN A O 1
ATOM 773 N N . ARG A 1 93 ? 11.508 -0.023 -10.762 1.00 94.94 93 ARG A N 1
ATOM 774 C CA . ARG A 1 93 ? 11.566 -1.450 -11.129 1.00 94.94 93 ARG A CA 1
ATOM 775 C C . ARG A 1 93 ? 10.827 -1.734 -12.439 1.00 94.94 93 ARG A C 1
ATOM 777 O O . ARG A 1 93 ? 11.330 -2.503 -13.255 1.00 94.94 93 ARG A O 1
ATOM 784 N N . MET A 1 94 ? 9.665 -1.112 -12.654 1.00 94.94 94 MET A N 1
ATOM 785 C CA . MET A 1 94 ? 8.908 -1.252 -13.904 1.00 94.94 94 MET A CA 1
ATOM 786 C C . MET A 1 94 ? 9.661 -0.661 -15.095 1.00 94.94 94 MET A C 1
ATOM 788 O O . MET A 1 94 ? 9.795 -1.344 -16.106 1.00 94.94 94 MET A O 1
ATOM 792 N N . ILE A 1 95 ? 10.182 0.567 -14.970 1.00 94.44 95 ILE A N 1
ATOM 793 C CA . ILE A 1 95 ? 10.991 1.196 -16.025 1.00 94.44 95 ILE A CA 1
ATOM 794 C C . ILE A 1 95 ? 12.196 0.321 -16.345 1.00 94.44 95 ILE A C 1
ATOM 796 O O . ILE A 1 95 ? 12.446 0.031 -17.507 1.00 94.44 95 ILE A O 1
ATOM 800 N N . TRP A 1 96 ? 12.920 -0.139 -15.325 1.00 93.06 96 TRP A N 1
ATOM 801 C CA . TRP A 1 96 ? 14.095 -0.974 -15.528 1.00 93.06 96 TRP A CA 1
ATOM 802 C C . TRP A 1 96 ? 13.755 -2.263 -16.284 1.00 93.06 96 TRP A C 1
ATOM 804 O O . TRP A 1 96 ? 14.401 -2.565 -17.287 1.00 93.06 96 TRP A O 1
ATOM 814 N N . ALA A 1 97 ? 12.715 -2.987 -15.856 1.00 92.44 97 ALA A N 1
ATOM 815 C CA . ALA A 1 97 ? 12.272 -4.211 -16.521 1.00 92.44 97 ALA A CA 1
ATOM 816 C C . ALA A 1 97 ? 11.841 -3.947 -17.973 1.00 92.44 97 ALA A C 1
ATOM 818 O O . ALA A 1 97 ? 12.176 -4.715 -18.874 1.00 92.44 97 ALA A O 1
ATOM 819 N N . PHE A 1 98 ? 11.150 -2.832 -18.211 1.00 91.62 98 PHE A N 1
ATOM 820 C CA . PHE A 1 98 ? 10.745 -2.407 -19.545 1.00 91.62 98 PHE A CA 1
ATOM 821 C C . PHE A 1 98 ? 11.946 -2.083 -20.445 1.00 91.62 98 PHE A C 1
ATOM 823 O O . PHE A 1 98 ? 11.988 -2.530 -21.590 1.00 91.62 98 PHE A O 1
ATOM 830 N N . SER A 1 99 ? 12.965 -1.394 -19.924 1.00 90.38 99 SER A N 1
ATOM 831 C CA . SER A 1 99 ? 14.208 -1.116 -20.652 1.00 90.38 99 SER A CA 1
ATOM 832 C C . SER A 1 99 ? 14.971 -2.391 -21.015 1.00 90.38 99 SER A C 1
ATOM 834 O O . SER A 1 99 ? 15.530 -2.474 -22.106 1.00 90.38 99 SER A O 1
ATOM 836 N N . GLN A 1 100 ? 14.973 -3.402 -20.135 1.00 90.50 100 GLN A N 1
ATOM 837 C CA . GLN A 1 100 ? 15.551 -4.710 -20.469 1.00 90.50 100 GLN A CA 1
ATOM 838 C C . GLN A 1 100 ? 14.773 -5.390 -21.601 1.00 90.50 100 GLN A C 1
ATOM 840 O O . GLN A 1 100 ? 15.380 -5.975 -22.493 1.00 90.50 100 GLN A O 1
ATOM 845 N N . TRP A 1 101 ? 13.441 -5.287 -21.590 1.00 89.31 101 TRP A N 1
ATOM 846 C CA . TRP A 1 101 ? 12.592 -5.906 -22.607 1.00 89.31 101 TRP A CA 1
ATOM 847 C C . TRP A 1 101 ? 12.722 -5.251 -23.990 1.00 89.31 101 TRP A C 1
ATOM 849 O O . TRP A 1 101 ? 12.776 -5.959 -24.993 1.00 89.31 101 TRP A O 1
ATOM 859 N N . ILE A 1 102 ? 12.818 -3.919 -24.062 1.00 88.44 102 ILE A N 1
ATOM 860 C CA . ILE A 1 102 ? 12.997 -3.185 -25.331 1.00 88.44 102 ILE A CA 1
ATOM 861 C C . ILE A 1 102 ? 14.398 -3.382 -25.941 1.00 88.44 102 ILE A C 1
ATOM 863 O O . ILE A 1 102 ? 14.576 -3.201 -27.149 1.00 88.44 102 ILE A O 1
ATOM 867 N N . GLY A 1 103 ? 15.374 -3.786 -25.125 1.00 81.19 103 GLY A N 1
ATOM 868 C CA . GLY A 1 103 ? 16.775 -3.920 -25.505 1.00 81.19 103 GLY A CA 1
ATOM 869 C C . GLY A 1 103 ? 17.547 -2.616 -25.292 1.00 81.19 103 GLY A C 1
ATOM 870 O O . GLY A 1 103 ? 17.156 -1.547 -25.766 1.00 81.19 103 GLY A O 1
ATOM 871 N N . ALA A 1 104 ? 18.683 -2.711 -24.595 1.00 63.25 104 ALA A N 1
ATOM 872 C CA . ALA A 1 104 ? 19.531 -1.568 -24.238 1.00 63.25 104 ALA A CA 1
ATOM 873 C C . 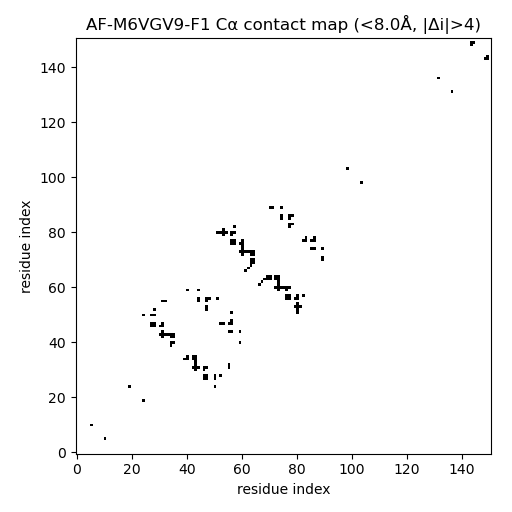ALA A 1 104 ? 20.105 -0.811 -25.455 1.00 63.25 104 ALA A C 1
ATOM 875 O O . ALA A 1 104 ? 20.503 0.347 -25.333 1.00 63.25 104 ALA A O 1
ATOM 876 N N . ASP A 1 105 ? 20.121 -1.435 -26.636 1.00 59.81 105 ASP A N 1
ATOM 877 C CA . ASP A 1 105 ? 20.698 -0.857 -27.852 1.00 59.81 105 ASP A CA 1
ATOM 878 C C . ASP A 1 105 ? 19.850 0.259 -2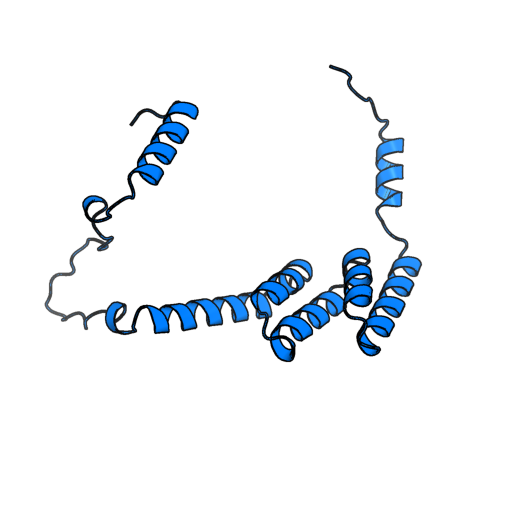8.475 1.00 59.81 105 ASP A C 1
ATOM 880 O O . ASP A 1 105 ? 20.387 1.077 -29.216 1.00 59.81 105 ASP A O 1
ATOM 884 N N . LYS A 1 106 ? 18.558 0.378 -28.132 1.00 57.62 106 LYS A N 1
ATOM 885 C CA . LYS A 1 106 ? 17.714 1.484 -28.627 1.00 57.62 106 LYS A CA 1
ATOM 886 C C . LYS A 1 106 ? 17.924 2.807 -27.880 1.00 57.62 106 LYS A C 1
ATOM 888 O O . LYS A 1 106 ? 17.419 3.833 -28.319 1.00 57.62 106 LYS A O 1
ATOM 893 N N . PHE A 1 107 ? 18.672 2.784 -26.773 1.00 55.00 107 PHE A N 1
ATOM 894 C CA . PHE A 1 107 ? 18.986 3.958 -25.948 1.00 55.00 107 PHE A CA 1
ATOM 895 C C . PHE A 1 107 ? 20.480 4.299 -25.917 1.00 55.00 107 PHE A C 1
ATOM 897 O O . PHE A 1 107 ? 20.877 5.217 -25.198 1.00 55.00 107 PHE A O 1
ATOM 904 N N . LYS A 1 108 ? 21.324 3.605 -26.698 1.00 52.91 108 LYS A N 1
ATOM 905 C CA . LYS A 1 108 ? 22.679 4.092 -26.972 1.00 52.91 108 LYS A CA 1
ATOM 906 C C . LYS A 1 108 ? 22.546 5.372 -27.791 1.00 52.91 108 LYS A C 1
ATOM 908 O O . LYS A 1 108 ? 22.423 5.325 -29.011 1.00 52.91 108 LYS A O 1
ATOM 913 N N . ALA A 1 109 ? 22.560 6.516 -27.110 1.00 55.53 109 ALA A N 1
ATOM 914 C CA . ALA A 1 109 ? 22.948 7.762 -27.744 1.00 55.53 109 ALA A CA 1
ATOM 915 C C . ALA A 1 109 ? 24.295 7.486 -28.417 1.00 55.53 109 ALA A C 1
ATOM 917 O O . ALA A 1 109 ? 25.252 7.090 -27.745 1.00 55.53 109 ALA A O 1
ATOM 918 N N . GLN A 1 110 ? 24.337 7.579 -29.746 1.00 52.22 110 GLN A N 1
ATOM 919 C CA . GLN A 1 110 ? 25.604 7.484 -30.454 1.00 52.22 110 GLN A CA 1
ATOM 920 C C . GLN A 1 110 ? 26.554 8.534 -29.858 1.00 52.22 110 GLN A C 1
ATOM 922 O O . GLN A 1 110 ? 26.086 9.622 -29.502 1.00 52.22 110 GLN A O 1
ATOM 927 N N . PRO A 1 111 ? 27.851 8.223 -29.684 1.00 51.78 111 PRO A N 1
ATOM 928 C CA . PRO A 1 111 ? 28.812 9.235 -29.275 1.00 51.78 111 PRO A CA 1
ATOM 929 C C . PRO A 1 111 ? 28.711 10.390 -30.272 1.00 51.78 111 PRO A C 1
ATOM 931 O O . PRO A 1 111 ? 28.857 10.191 -31.475 1.00 51.78 111 PRO A O 1
ATOM 934 N N . VAL A 1 112 ? 28.354 11.571 -29.771 1.00 51.94 112 VAL A N 1
ATOM 935 C CA . VAL A 1 112 ? 28.241 12.777 -30.588 1.00 51.94 112 VAL A CA 1
ATOM 936 C C . VAL A 1 112 ? 29.655 13.115 -31.039 1.00 51.94 112 VAL A C 1
ATOM 938 O O . VAL A 1 112 ? 30.480 13.527 -30.223 1.00 51.94 112 VAL A O 1
ATOM 941 N N . ASP A 1 113 ? 29.952 12.866 -32.313 1.00 54.81 113 ASP A N 1
ATOM 942 C CA . ASP A 1 113 ? 31.195 13.306 -32.933 1.00 54.81 113 ASP A CA 1
ATOM 943 C C . ASP A 1 113 ? 31.303 14.835 -32.765 1.00 54.81 113 ASP A C 1
ATOM 945 O O . ASP A 1 113 ? 30.368 15.544 -33.149 1.00 54.81 113 ASP A O 1
ATOM 949 N N . PRO A 1 114 ? 32.405 15.385 -32.216 1.00 57.56 114 PRO A N 1
ATOM 950 C CA . PRO A 1 114 ? 32.527 16.824 -31.954 1.00 57.56 114 PRO A CA 1
ATOM 951 C C . PRO A 1 114 ? 32.499 17.701 -33.218 1.00 57.56 114 PRO A C 1
ATOM 953 O O . PRO A 1 114 ? 32.438 18.924 -33.117 1.00 57.56 114 PRO A O 1
ATOM 956 N N . THR A 1 115 ? 32.587 17.089 -34.400 1.00 57.97 115 THR A N 1
ATOM 957 C CA . THR A 1 115 ? 32.611 17.739 -35.718 1.00 57.97 115 THR A CA 1
ATOM 958 C C . THR A 1 115 ? 31.339 17.523 -36.535 1.00 57.97 115 THR A C 1
ATOM 960 O O . THR A 1 115 ? 31.232 18.082 -37.625 1.00 57.97 115 THR A O 1
ATOM 963 N N . ALA A 1 116 ? 30.373 16.742 -36.047 1.00 52.75 116 ALA A N 1
ATOM 964 C CA . ALA A 1 116 ? 29.096 16.579 -36.728 1.00 52.75 116 ALA A CA 1
ATOM 965 C C . ALA A 1 116 ? 28.159 17.729 -36.338 1.00 52.75 116 ALA A C 1
ATOM 967 O O . ALA A 1 116 ? 27.873 17.940 -35.158 1.00 52.75 116 ALA A O 1
ATOM 968 N N . GLU A 1 117 ? 27.682 18.482 -37.331 1.00 49.62 117 GLU A N 1
ATOM 969 C CA . GLU A 1 117 ? 26.625 19.473 -37.141 1.00 49.62 117 GLU A CA 1
ATOM 970 C C . GLU A 1 117 ? 25.449 18.828 -36.398 1.00 49.62 117 GLU A C 1
ATOM 972 O O . GLU A 1 117 ? 24.885 17.827 -36.841 1.00 49.62 117 GLU A O 1
ATOM 977 N N . VAL A 1 118 ? 25.104 19.387 -35.237 1.00 50.66 118 VAL A N 1
ATOM 978 C CA . VAL A 1 118 ? 23.969 18.941 -34.428 1.00 50.66 118 VAL A CA 1
ATOM 979 C C . VAL A 1 118 ? 22.705 19.058 -35.285 1.00 50.66 118 VAL A C 1
ATOM 981 O O . VAL A 1 118 ? 22.348 20.183 -35.652 1.00 50.66 118 VAL A O 1
ATOM 984 N N . PRO A 1 119 ? 21.974 17.965 -35.580 1.00 45.97 119 PRO A N 1
ATOM 985 C CA . PRO A 1 119 ? 20.645 18.091 -36.149 1.00 45.97 119 PRO A CA 1
ATOM 986 C C . PRO A 1 119 ? 19.780 18.757 -35.081 1.00 45.97 119 PRO A C 1
ATOM 988 O O . PRO A 1 119 ? 19.483 18.181 -34.036 1.00 45.97 119 PRO A O 1
ATOM 991 N N . SER A 1 120 ? 19.400 20.006 -35.316 1.00 48.81 120 SER A N 1
ATOM 992 C CA . SER A 1 120 ? 18.593 20.845 -34.426 1.00 48.81 120 SER A CA 1
ATOM 993 C C . SER A 1 120 ? 17.118 20.424 -34.366 1.00 48.81 120 SER A C 1
ATOM 995 O O . SER A 1 120 ? 16.238 21.234 -34.085 1.00 48.81 120 SER A O 1
ATOM 997 N N . THR A 1 121 ? 16.819 19.149 -34.605 1.00 51.47 121 THR A N 1
ATOM 998 C CA . THR A 1 121 ? 15.462 18.608 -34.571 1.00 51.47 121 THR A CA 1
ATOM 999 C C . THR A 1 121 ? 15.410 17.430 -33.605 1.00 51.47 121 THR A C 1
ATOM 1001 O O . THR A 1 121 ? 16.135 16.455 -33.801 1.00 51.47 121 THR A O 1
ATOM 1004 N N . PRO A 1 122 ? 14.571 17.478 -32.552 1.00 49.25 122 PRO A N 1
ATOM 1005 C CA . PRO A 1 122 ? 14.305 16.287 -31.765 1.00 49.25 122 PRO A CA 1
ATOM 1006 C C . PRO A 1 122 ? 13.690 15.253 -32.711 1.00 49.25 122 PRO A C 1
ATOM 1008 O O . PRO A 1 122 ? 12.620 15.494 -33.271 1.00 49.25 122 PRO A O 1
ATOM 1011 N N . SER A 1 123 ? 14.374 14.127 -32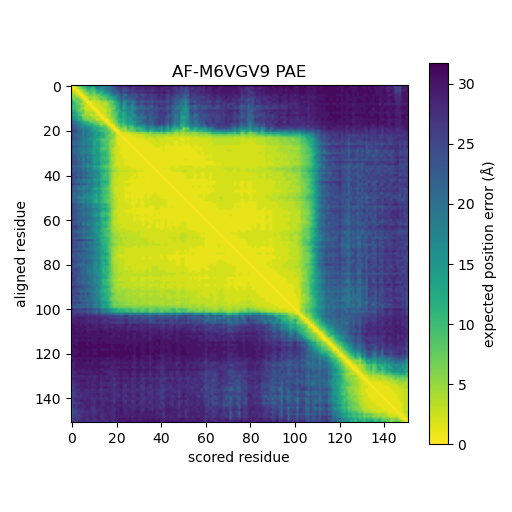.920 1.00 57.91 123 SER A N 1
ATOM 1012 C CA . SER A 1 123 ? 13.888 13.011 -33.732 1.00 57.91 123 SER A CA 1
ATOM 1013 C C . SER A 1 123 ? 12.778 12.268 -32.988 1.00 57.91 123 SER A C 1
ATOM 1015 O O . SER A 1 123 ? 12.915 11.127 -32.551 1.00 57.91 123 SER A O 1
ATOM 1017 N N . PHE A 1 124 ? 11.641 12.937 -32.818 1.00 54.12 124 PHE A N 1
ATOM 1018 C CA . PHE A 1 124 ? 10.389 12.218 -32.687 1.00 54.12 124 PHE A CA 1
ATOM 1019 C C . PHE A 1 124 ? 10.187 11.432 -33.989 1.00 54.12 124 PHE A C 1
ATOM 1021 O O . PHE A 1 124 ? 10.406 12.004 -35.060 1.00 54.12 124 PHE A O 1
ATOM 1028 N N . PRO A 1 125 ? 9.815 10.141 -33.924 1.00 60.56 125 PRO A N 1
ATOM 1029 C CA . PRO A 1 125 ? 9.447 9.396 -35.119 1.00 60.56 125 PRO A CA 1
ATOM 1030 C C . PRO A 1 125 ? 8.371 10.178 -35.866 1.00 60.56 125 PRO A C 1
ATOM 1032 O O . PRO A 1 125 ? 7.458 10.718 -35.227 1.00 60.56 125 PRO A O 1
ATOM 1035 N N . ASP A 1 126 ? 8.493 10.268 -37.189 1.00 66.69 126 ASP A N 1
ATOM 1036 C CA . ASP A 1 126 ? 7.491 10.953 -37.993 1.00 66.69 126 ASP A CA 1
ATOM 1037 C C . ASP A 1 126 ? 6.129 10.297 -37.733 1.00 66.69 126 ASP A C 1
ATOM 1039 O O . ASP A 1 126 ? 5.988 9.072 -37.738 1.00 66.69 126 ASP A O 1
ATOM 1043 N N . VAL A 1 127 ? 5.113 11.114 -37.458 1.00 61.62 127 VAL A N 1
ATOM 1044 C CA . VAL A 1 127 ? 3.772 10.638 -37.093 1.00 61.62 127 VAL A CA 1
ATOM 1045 C C . VAL A 1 127 ? 3.187 9.770 -38.223 1.00 61.62 127 VAL A C 1
ATOM 1047 O O . VAL A 1 127 ? 2.365 8.888 -37.967 1.00 61.62 127 VAL A O 1
ATOM 1050 N N . SER A 1 128 ? 3.676 9.965 -39.453 1.00 65.94 128 SER A N 1
ATOM 1051 C CA . SER A 1 128 ? 3.404 9.154 -40.646 1.00 65.94 128 SER A CA 1
ATOM 1052 C C . SER A 1 128 ? 3.820 7.685 -40.534 1.00 65.94 128 SER A C 1
ATOM 1054 O O . SER A 1 128 ? 3.235 6.839 -41.209 1.00 65.94 128 SER A O 1
ATOM 1056 N N . GLU A 1 129 ? 4.835 7.363 -39.727 1.00 68.81 129 GLU A N 1
ATOM 1057 C CA . GLU A 1 129 ? 5.404 6.010 -39.633 1.00 68.81 129 GLU A CA 1
ATOM 1058 C C . GLU A 1 129 ? 4.576 5.072 -38.745 1.00 68.81 129 GLU A C 1
ATOM 1060 O O . GLU A 1 129 ? 4.720 3.847 -38.808 1.00 68.81 129 GLU A O 1
ATOM 1065 N N . PHE A 1 130 ? 3.673 5.612 -37.924 1.00 71.94 130 PHE A N 1
ATOM 1066 C CA . PHE A 1 130 ? 2.848 4.796 -37.043 1.00 71.94 130 PHE A CA 1
ATOM 1067 C C . PHE A 1 130 ? 1.688 4.157 -37.816 1.00 71.94 130 PHE A C 1
ATOM 1069 O O . PHE A 1 130 ? 0.725 4.813 -38.213 1.00 71.94 130 PHE A O 1
ATOM 1076 N N . GLN A 1 131 ? 1.728 2.832 -37.967 1.00 79.38 131 GLN A N 1
ATOM 1077 C CA . GLN A 1 131 ? 0.589 2.066 -38.471 1.00 79.38 131 GLN A CA 1
ATOM 1078 C C . GLN A 1 131 ? -0.521 2.016 -37.412 1.00 79.38 131 GLN A C 1
ATOM 1080 O O . GLN A 1 131 ? -0.481 1.225 -36.469 1.00 79.38 131 GLN A O 1
ATOM 1085 N N . ILE A 1 132 ? -1.529 2.877 -37.556 1.00 80.69 132 ILE A N 1
ATOM 1086 C CA . ILE A 1 132 ? -2.682 2.908 -36.652 1.00 80.69 132 ILE A CA 1
ATOM 1087 C C . ILE A 1 132 ? -3.693 1.837 -37.073 1.00 80.69 132 ILE A C 1
ATOM 1089 O O . ILE A 1 132 ? -4.150 1.812 -38.216 1.00 80.69 132 ILE A O 1
ATOM 1093 N N . HIS A 1 133 ? -4.101 0.986 -36.129 1.00 86.19 133 HIS A N 1
ATOM 1094 C CA . HIS A 1 133 ? -5.138 -0.018 -36.368 1.00 86.19 133 HIS A CA 1
ATOM 1095 C C . HIS A 1 133 ? -6.462 0.647 -36.820 1.00 86.19 133 HIS A C 1
ATOM 1097 O O . HIS A 1 133 ? -6.907 1.599 -36.166 1.00 86.19 133 HIS A O 1
ATOM 1103 N N . PRO A 1 134 ? -7.154 0.141 -37.865 1.00 88.81 134 PRO A N 1
ATOM 1104 C CA . PRO A 1 134 ? -8.331 0.799 -38.453 1.00 88.81 134 PRO A CA 1
ATOM 1105 C C . PRO A 1 134 ? -9.436 1.131 -37.441 1.00 88.81 134 PRO A C 1
ATOM 1107 O O . PRO A 1 134 ? -10.014 2.216 -37.467 1.00 88.81 134 PRO A O 1
ATOM 1110 N N . LEU A 1 135 ? -9.678 0.223 -36.490 1.00 88.62 135 LEU A N 1
ATOM 1111 C CA . LEU A 1 135 ? -10.695 0.401 -35.449 1.00 88.62 135 LEU A CA 1
ATOM 1112 C C . LEU A 1 135 ? -10.372 1.563 -34.490 1.00 88.62 135 LEU A C 1
ATOM 1114 O O . LEU A 1 135 ? -11.263 2.305 -34.075 1.00 88.62 135 LEU A O 1
ATOM 1118 N N . LEU A 1 136 ? -9.091 1.737 -34.147 1.00 87.38 136 LEU A N 1
ATOM 1119 C CA . LEU A 1 136 ? -8.639 2.804 -33.249 1.00 87.38 136 LEU A CA 1
ATOM 1120 C C . LEU A 1 136 ? -8.758 4.165 -33.934 1.00 87.38 136 LEU A C 1
ATOM 1122 O O . LEU A 1 136 ? -9.216 5.127 -33.320 1.00 87.38 136 LEU A O 1
ATOM 1126 N N . ARG A 1 137 ? -8.424 4.219 -35.230 1.00 87.50 137 ARG A N 1
ATOM 1127 C CA . ARG A 1 137 ? -8.599 5.413 -36.060 1.00 87.50 137 ARG A CA 1
ATOM 1128 C C . ARG A 1 137 ? -10.065 5.834 -36.126 1.00 87.50 137 ARG A C 1
ATOM 1130 O O . ARG A 1 137 ? -10.365 6.999 -35.887 1.00 87.50 137 ARG A O 1
ATOM 1137 N N . GLN A 1 138 ? -10.974 4.893 -36.381 1.00 90.69 138 GLN A N 1
ATOM 1138 C CA . GLN A 1 138 ? -12.405 5.194 -36.443 1.00 90.69 138 GLN A CA 1
ATOM 1139 C C . GLN A 1 138 ? -12.942 5.698 -35.097 1.00 90.69 138 GLN A C 1
ATOM 1141 O O . GLN A 1 138 ? -13.625 6.716 -35.043 1.00 90.69 138 GLN A O 1
ATOM 1146 N N . THR A 1 139 ? -12.551 5.045 -34.000 1.00 92.50 139 THR A N 1
ATOM 1147 C CA . THR A 1 139 ? -12.966 5.443 -32.647 1.00 92.50 139 THR A CA 1
ATOM 1148 C C . THR A 1 139 ? -12.501 6.865 -32.315 1.00 92.50 139 THR A C 1
ATOM 1150 O O . THR A 1 139 ? -13.257 7.653 -31.747 1.00 92.50 139 THR A O 1
ATOM 1153 N N . ALA A 1 140 ? -11.270 7.223 -32.691 1.00 90.81 140 ALA A N 1
ATOM 1154 C CA . ALA A 1 140 ? -10.748 8.571 -32.494 1.00 90.81 140 ALA A CA 1
ATOM 1155 C C . ALA A 1 140 ? -11.537 9.620 -33.299 1.00 90.81 140 ALA A C 1
ATOM 1157 O O . ALA A 1 140 ? -11.898 10.662 -32.749 1.00 90.81 140 ALA A O 1
ATOM 1158 N N . LEU A 1 141 ? -11.864 9.332 -34.564 1.00 90.81 141 LEU A N 1
ATOM 1159 C CA . LEU A 1 141 ? -12.667 10.221 -35.413 1.00 90.81 141 LEU A CA 1
ATOM 1160 C C . LEU A 1 141 ? -14.078 10.439 -34.850 1.00 90.81 141 LEU A C 1
ATOM 1162 O O . LEU A 1 141 ? -14.559 11.573 -34.813 1.00 90.81 141 LEU A O 1
ATOM 1166 N N . ASP A 1 142 ? -14.715 9.385 -34.341 1.00 93.25 142 ASP A N 1
ATOM 1167 C CA . ASP A 1 142 ? -16.047 9.478 -33.740 1.00 93.25 142 ASP A CA 1
ATOM 1168 C C . ASP A 1 142 ? -16.039 10.341 -32.467 1.00 93.25 142 ASP A C 1
ATOM 1170 O O . ASP A 1 142 ? -16.947 11.149 -32.248 1.00 93.25 142 ASP A O 1
ATOM 1174 N N . ILE A 1 143 ? -14.989 10.229 -31.641 1.00 93.25 143 ILE A N 1
ATOM 1175 C CA . ILE A 1 143 ? -14.799 11.071 -30.449 1.00 93.25 143 ILE A CA 1
ATOM 1176 C C . ILE A 1 143 ? -14.631 12.542 -30.841 1.00 93.25 143 ILE A C 1
ATOM 1178 O O . ILE A 1 143 ? -15.224 13.415 -30.202 1.00 93.25 143 ILE A O 1
ATOM 1182 N N . LEU A 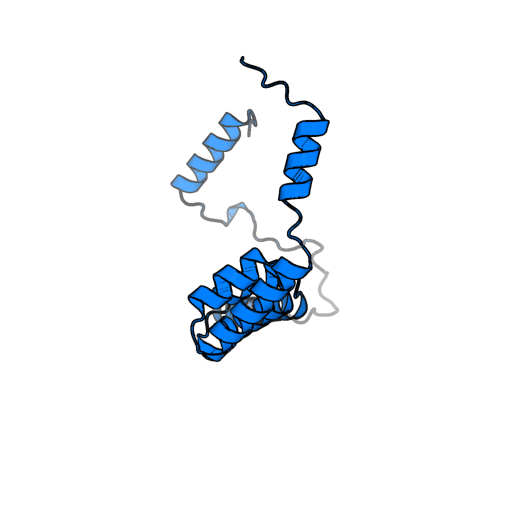1 144 ? -13.843 12.823 -31.879 1.00 91.81 144 LEU A N 1
ATOM 1183 C CA . LEU A 1 144 ? -13.570 14.189 -32.331 1.00 91.81 144 LEU A CA 1
ATOM 1184 C C . LEU A 1 144 ? -14.825 14.833 -32.930 1.00 91.81 144 LEU A C 1
ATOM 1186 O O . LEU A 1 144 ? -15.198 15.935 -32.519 1.00 91.81 144 LEU A O 1
ATOM 1190 N N . LYS A 1 145 ? -15.578 14.087 -33.747 1.00 92.75 145 LYS A N 1
ATOM 1191 C CA . LYS A 1 145 ? -16.891 14.502 -34.260 1.00 92.75 145 LYS A CA 1
ATOM 1192 C C . LYS A 1 145 ? -17.887 14.780 -33.133 1.00 92.75 145 LYS A C 1
ATOM 1194 O O . LYS A 1 145 ? -18.564 15.805 -33.147 1.00 92.75 145 LYS A O 1
ATOM 1199 N N . LYS A 1 146 ? -17.950 13.909 -32.119 1.00 92.06 146 LYS A N 1
ATOM 1200 C CA . LYS A 1 146 ? -18.823 14.089 -30.945 1.00 92.06 146 LYS A CA 1
ATOM 1201 C C . LYS A 1 146 ? -18.461 15.330 -30.124 1.00 92.06 146 LYS A C 1
ATOM 1203 O O . LYS A 1 146 ? -19.331 15.902 -29.475 1.00 92.06 146 LYS A O 1
ATOM 1208 N N . ARG A 1 147 ? -17.192 15.745 -30.147 1.00 88.88 147 ARG A N 1
ATOM 1209 C CA . ARG A 1 147 ? -16.694 16.955 -29.475 1.00 88.88 147 ARG A CA 1
ATOM 1210 C C . ARG A 1 147 ? -16.761 18.212 -30.347 1.00 88.88 147 ARG A C 1
ATOM 1212 O O . ARG A 1 147 ? -16.345 19.267 -29.883 1.00 88.88 147 ARG A O 1
ATOM 1219 N N . GLY A 1 148 ? -17.278 18.115 -31.574 1.00 86.50 148 GLY A N 1
ATOM 1220 C CA . GLY A 1 148 ? -17.370 19.243 -32.504 1.00 86.50 148 GLY A CA 1
ATOM 1221 C C . GLY A 1 148 ? -16.017 19.719 -33.041 1.00 86.50 148 GLY A C 1
ATOM 1222 O O . GLY A 1 148 ? -15.928 20.830 -33.553 1.00 86.50 148 GLY A O 1
ATOM 1223 N N . ILE A 1 149 ? -14.970 18.900 -32.917 1.00 81.44 149 ILE A N 1
ATOM 1224 C CA . ILE A 1 149 ? -13.628 19.211 -33.412 1.00 81.44 149 ILE A CA 1
ATOM 1225 C C . ILE A 1 149 ? -13.553 18.708 -34.854 1.00 81.44 149 ILE A C 1
ATOM 1227 O O . ILE A 1 149 ? -13.644 17.503 -35.093 1.00 81.44 149 ILE A O 1
ATOM 1231 N N . GLN A 1 150 ? -13.431 19.631 -35.808 1.00 72.75 150 GLN A N 1
ATOM 1232 C CA . GLN A 1 150 ? -13.191 19.312 -37.216 1.00 72.75 150 GLN A CA 1
ATOM 1233 C C . GLN A 1 150 ? -11.682 19.164 -37.443 1.00 72.75 150 GLN A C 1
ATOM 1235 O O . GLN A 1 150 ? -10.902 19.930 -36.877 1.00 72.75 150 GLN A O 1
ATOM 1240 N N . ILE A 1 151 ? -11.295 18.160 -38.227 1.00 65.31 151 ILE A N 1
ATOM 1241 C CA . ILE A 1 151 ? -9.912 17.832 -38.601 1.00 65.31 151 ILE A CA 1
ATOM 1242 C C . ILE A 1 151 ? -9.826 17.881 -40.118 1.00 65.31 151 ILE A C 1
ATOM 1244 O O . ILE A 1 151 ? -10.793 17.383 -40.743 1.00 65.31 151 ILE A O 1
#

Mean predicted aligned error: 16.34 Å

pLDDT: mean 82.73, std 18.67, range [37.66, 98.75]

Radius of gyration: 26.07 Å; Cα contacts (8 Å, |Δi|>4): 89; chains: 1; bounding box: 69×37×61 Å

Organism: NCBI:txid28182

Nearest PDB structures (foldseek):
  3mkq-assembly1_A  TM=4.078E-01  e=6.296E-02  Saccharomyces cerevisiae YJM789
  8f5o-assembly1_C  TM=4.664E-01  e=5.140E+00  Leishmania tarentolae
  9hcj-assembly1_P0  TM=3.019E-01  e=3.132E+00  Dictyostelium discoideum
  8gac-assembly1_A  TM=3.323E-01  e=4.865E+00  synthetic construct

Solvent-accessible surface area (backbone atoms only — not comparable to full-atom values): 8950 Å² total; per-residue (Å²): 137,88,79,85,84,77,52,70,68,58,54,49,55,53,52,55,72,67,54,72,53,70,66,60,40,51,52,41,50,53,51,18,53,49,30,42,76,72,63,40,54,67,61,14,46,56,30,23,62,73,56,66,35,40,68,56,26,40,52,52,14,48,44,28,36,68,78,66,65,34,54,77,64,13,43,57,28,22,58,75,41,64,41,57,72,60,48,51,51,54,50,52,52,51,51,51,54,48,45,63,72,73,38,69,76,83,69,59,73,70,83,77,56,94,82,58,82,75,76,93,59,86,84,65,78,61,77,84,73,60,86,72,55,69,68,59,55,51,54,51,51,54,54,33,56,75,69,72,50,85,129